Protein AF-S4P481-F1 (afdb_monomer)

Mean predicted aligned error: 4.73 Å

Solvent-accessible surface area (backbone atoms only — not comparable to full-atom values): 7439 Å² total; per-residue (Å²): 110,60,44,61,50,50,57,51,47,52,62,52,34,76,79,40,74,89,62,88,75,70,30,73,61,68,94,56,98,41,75,68,43,50,52,52,13,70,78,55,61,38,71,72,61,61,69,63,21,51,54,50,54,52,48,53,51,51,53,50,54,54,19,51,52,48,18,53,54,49,21,62,50,46,24,70,75,38,45,95,83,27,66,89,53,82,48,80,45,38,90,65,58,51,58,56,51,43,56,55,53,50,51,52,50,54,59,76,68,56,80,88,75,91,82,87,81,92,83,88,86,85,135

Radius of gyration: 26.7 Å; Cα contacts (8 Å, |Δi|>4): 77; chains: 1; bounding box: 61×28×80 Å

Foldseek 3Di:
DLLVVVVVVVVVCVVPVPDDDWDFDFDDDDPVRNVVSVVVIHHRDVVVNVVVVVVVVVFCVVFVVVQVVCLVVVCVVCVVPRVPPRDTDGPVVVVVVVVVVVVVVCVVPDDDDDDDDDDDDDD

Nearest PDB structures (foldseek):
  4cgy-assembly1_A  TM=9.938E-01  e=4.996E-10  Homo sapiens
  9ca0-assembly1_A  TM=8.814E-01  e=1.197E-06  Homo sapiens
  1gl9-assembly2_C  TM=8.415E-01  e=1.555E-02  Archaeoglobus fulgidus DSM 4304
  6k8o-assembly1_A  TM=8.146E-01  e=7.890E-02  Saccharolobus solfataricus

InterPro domains:
  IPR000380 DNA topoisomerase, type IA [PTHR11390] (1-120)
  IPR003601 DNA topoisomerase, type IA, domain 2 [SM00436] (20-117)
  IPR013497 DNA topoisomerase, type IA, central [PF01131] (44-121)
  IPR013497 DNA topoisomerase, type IA, central [PS52039] (45-123)
  IPR013824 DNA topoisomerase, type IA, central region, subdomain 1 [G3DSA:1.10.460.10] (45-122)
  IPR023405 DNA topoisomerase, type IA, core domain [SSF56712] (1-122)

pLDDT: mean 97.17, std 3.18, range [70.12, 98.62]

Organism: NCBI:txid116150

Structure (mmCIF, N/CA/C/O backbone):
data_AF-S4P481-F1
#
_entry.id   AF-S4P481-F1
#
loop_
_atom_site.group_PDB
_atom_site.id
_atom_site.type_symbol
_atom_site.label_atom_id
_atom_site.label_alt_id
_atom_site.label_comp_id
_atom_site.label_asym_id
_atom_site.label_entity_id
_atom_site.label_seq_id
_atom_site.pdbx_PDB_ins_code
_atom_site.Cartn_x
_atom_site.Cartn_y
_atom_site.Cartn_z
_atom_site.occupancy
_atom_site.B_iso_or_equiv
_atom_site.auth_seq_id
_atom_site.auth_comp_id
_atom_site.auth_asym_id
_atom_site.auth_atom_id
_atom_site.pdbx_PDB_model_num
ATOM 1 N N . GLY A 1 1 ? -8.843 3.659 8.549 1.00 94.44 1 GLY A N 1
ATOM 2 C CA . GLY A 1 1 ? -9.989 4.070 9.379 1.00 94.44 1 GLY A CA 1
ATOM 3 C C . GLY A 1 1 ? -10.200 3.092 10.507 1.00 94.44 1 GLY A C 1
ATOM 4 O O . GLY A 1 1 ? -10.001 3.464 11.650 1.00 94.44 1 GLY A O 1
ATOM 5 N N . GLU A 1 2 ? -10.551 1.847 10.181 1.00 97.88 2 GLU A N 1
ATOM 6 C CA . GLU A 1 2 ? -10.820 0.821 11.197 1.00 97.88 2 GLU A CA 1
ATOM 7 C C . GLU A 1 2 ? -9.615 0.543 12.110 1.00 97.88 2 GLU A C 1
ATOM 9 O O . GLU A 1 2 ? -9.803 0.514 13.318 1.00 97.88 2 GLU A O 1
ATOM 14 N N . ASN A 1 3 ? -8.387 0.456 11.568 1.00 98.38 3 ASN A N 1
ATOM 15 C CA . ASN A 1 3 ? -7.182 0.212 12.384 1.00 98.38 3 ASN A CA 1
ATOM 16 C C . ASN A 1 3 ? -6.957 1.275 13.463 1.00 98.38 3 ASN A C 1
ATOM 18 O O . ASN A 1 3 ? -6.838 0.949 14.633 1.00 98.38 3 ASN A O 1
ATOM 22 N N . ILE A 1 4 ? -7.027 2.551 13.073 1.00 98.50 4 ILE A N 1
ATOM 23 C CA . ILE A 1 4 ? -6.942 3.688 14.003 1.00 98.50 4 ILE A CA 1
ATOM 24 C C . ILE A 1 4 ? -8.043 3.589 15.070 1.00 98.50 4 ILE A C 1
ATOM 26 O O . ILE A 1 4 ? -7.827 3.900 16.234 1.00 98.50 4 ILE A O 1
ATOM 30 N N . GLY A 1 5 ? -9.238 3.125 14.690 1.00 98.31 5 GLY A N 1
ATOM 31 C CA . GLY A 1 5 ? -10.308 2.849 15.646 1.00 98.31 5 GLY A CA 1
ATOM 32 C C . GLY A 1 5 ? -9.904 1.820 16.706 1.00 98.31 5 GLY A C 1
ATOM 33 O O . GLY A 1 5 ? -10.202 2.027 17.878 1.00 98.31 5 GLY A O 1
ATOM 34 N N . PHE A 1 6 ? -9.201 0.753 16.319 1.00 98.50 6 PHE A N 1
ATOM 35 C CA . PHE A 1 6 ? -8.688 -0.254 17.250 1.00 98.50 6 PHE A CA 1
ATOM 36 C C . PHE A 1 6 ? -7.527 0.249 18.114 1.00 98.50 6 PHE A C 1
ATOM 38 O O . PHE A 1 6 ? -7.510 -0.068 19.299 1.00 98.50 6 PHE A O 1
ATOM 45 N N . GLU A 1 7 ? -6.649 1.106 17.589 1.00 98.56 7 GLU A N 1
ATOM 46 C CA . GLU A 1 7 ? -5.624 1.802 18.389 1.00 98.56 7 GLU A CA 1
ATOM 47 C C . GLU A 1 7 ? -6.274 2.664 19.495 1.00 98.56 7 GLU A C 1
ATOM 49 O O . GLU A 1 7 ? -5.865 2.630 20.654 1.00 98.56 7 GLU A O 1
ATOM 54 N N . ILE A 1 8 ? -7.358 3.387 19.177 1.00 98.44 8 ILE A N 1
ATOM 55 C CA . ILE A 1 8 ? -8.129 4.162 20.169 1.00 98.44 8 ILE A CA 1
ATOM 56 C C . ILE A 1 8 ? -8.789 3.235 21.200 1.00 98.44 8 ILE A C 1
ATOM 58 O O . ILE A 1 8 ? -8.762 3.515 22.399 1.00 98.44 8 ILE A O 1
ATOM 62 N N . ILE A 1 9 ? -9.392 2.134 20.742 1.00 98.19 9 ILE A N 1
ATOM 63 C CA . ILE A 1 9 ? -10.030 1.139 21.612 1.00 98.19 9 ILE A CA 1
ATOM 64 C C . ILE A 1 9 ? -9.025 0.568 22.613 1.00 98.19 9 ILE A C 1
ATOM 66 O O . ILE A 1 9 ? -9.353 0.480 23.795 1.00 98.19 9 ILE A O 1
ATOM 70 N N . GLU A 1 10 ? -7.822 0.208 22.171 1.00 97.81 10 GLU A N 1
ATOM 71 C CA . GLU A 1 10 ? -6.761 -0.323 23.031 1.00 97.81 10 GLU A CA 1
ATOM 72 C C . GLU A 1 10 ? -6.424 0.660 24.160 1.00 97.81 10 GLU A C 1
ATOM 74 O O . GLU A 1 10 ? -6.493 0.307 25.339 1.00 97.81 10 GLU A O 1
ATOM 79 N N . VAL A 1 11 ? -6.190 1.931 23.818 1.00 98.31 11 VAL A N 1
ATOM 80 C C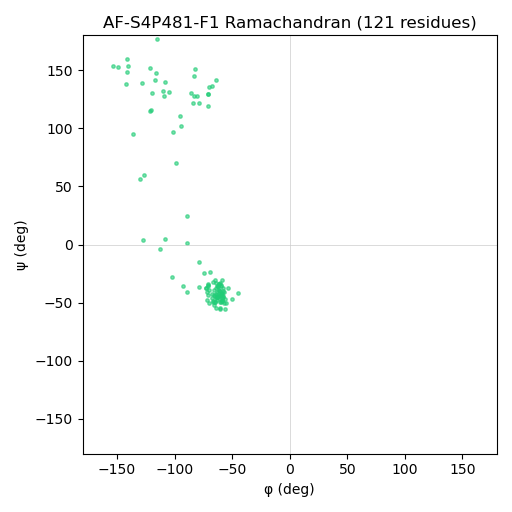A . VAL A 1 11 ? -5.888 2.981 24.803 1.00 98.31 11 VAL A CA 1
ATOM 81 C C . VAL A 1 11 ? -7.044 3.185 25.790 1.00 98.31 11 VAL A C 1
ATOM 83 O O . VAL A 1 11 ? -6.828 3.284 26.998 1.00 98.31 11 VAL A O 1
ATOM 86 N N . CYS A 1 12 ? -8.291 3.228 25.314 1.00 98.19 12 CYS A N 1
ATOM 87 C CA . CYS A 1 12 ? -9.451 3.428 26.185 1.00 98.19 12 CYS A CA 1
ATOM 88 C C . CYS A 1 12 ? -9.735 2.217 27.090 1.00 98.19 12 CYS A C 1
ATOM 90 O O . CYS A 1 12 ? -10.098 2.385 28.260 1.00 98.19 12 CYS A O 1
ATOM 92 N N . THR A 1 13 ? -9.583 0.999 26.569 1.00 97.56 13 THR A N 1
ATOM 93 C CA . THR A 1 13 ? -9.855 -0.239 27.317 1.00 97.56 13 THR A CA 1
ATOM 94 C C . THR A 1 13 ? -8.772 -0.559 28.340 1.00 97.56 13 THR A C 1
ATOM 96 O O . THR A 1 13 ? -9.094 -1.152 29.369 1.00 97.56 13 THR A O 1
ATOM 99 N N . ALA A 1 14 ? -7.542 -0.070 28.143 1.00 97.62 14 ALA A N 1
ATOM 100 C CA . ALA A 1 14 ? -6.489 -0.106 29.158 1.00 97.62 14 ALA A CA 1
ATOM 101 C C . ALA A 1 14 ? -6.885 0.635 30.452 1.00 97.62 14 ALA A C 1
ATOM 103 O O . ALA A 1 14 ? -6.470 0.243 31.540 1.00 97.62 14 ALA A O 1
ATOM 104 N N . VAL A 1 15 ? -7.723 1.676 30.352 1.00 97.88 15 VAL A N 1
ATOM 105 C CA . VAL A 1 15 ? -8.264 2.406 31.514 1.00 97.88 15 VAL A CA 1
ATOM 106 C C . VAL A 1 15 ? -9.574 1.787 32.007 1.00 97.88 15 VAL A C 1
ATOM 108 O O . VAL A 1 15 ? -9.802 1.680 33.212 1.00 97.88 15 VAL A O 1
ATOM 111 N N . LYS A 1 16 ? -10.461 1.381 31.088 1.00 96.94 16 LYS A N 1
ATOM 112 C CA . LYS A 1 16 ? -11.760 0.777 31.416 1.00 96.94 16 LYS A CA 1
ATOM 113 C C . LYS A 1 16 ? -12.049 -0.431 30.529 1.00 96.94 16 LYS A C 1
ATOM 115 O O . LYS A 1 16 ? -12.639 -0.300 29.459 1.00 96.94 16 LYS A O 1
ATOM 120 N N . SER A 1 17 ? -11.727 -1.619 31.032 1.00 95.81 17 SER A N 1
ATOM 121 C CA . SER A 1 17 ? -11.873 -2.887 30.302 1.00 95.81 17 SER A CA 1
ATOM 122 C C . SER A 1 17 ? -13.316 -3.216 29.901 1.00 95.81 17 SER A C 1
ATOM 124 O O . SER A 1 17 ? -13.554 -3.746 28.824 1.00 95.81 17 SER A O 1
ATOM 126 N N . ASN A 1 18 ? -14.299 -2.839 30.725 1.00 96.00 18 ASN A N 1
ATOM 127 C CA . ASN A 1 18 ? -15.724 -3.106 30.481 1.00 96.00 18 ASN A CA 1
ATOM 128 C C . ASN A 1 18 ? -16.423 -1.999 29.660 1.00 96.00 18 ASN A C 1
ATOM 130 O O . ASN A 1 18 ? -17.628 -1.767 29.811 1.00 96.00 18 ASN A O 1
ATOM 134 N N . LEU A 1 19 ? -15.676 -1.238 28.854 1.00 96.62 19 LEU A N 1
ATOM 135 C CA . LEU A 1 19 ? -16.241 -0.180 28.019 1.00 96.62 19 LEU A CA 1
ATOM 136 C C . LEU A 1 19 ? -17.053 -0.786 26.865 1.00 96.62 19 LEU A C 1
ATOM 138 O O . LEU A 1 19 ? -16.571 -1.641 26.129 1.00 96.62 19 LEU A O 1
ATOM 142 N N . ARG A 1 20 ? -18.293 -0.317 26.679 1.00 96.81 20 ARG A N 1
ATOM 143 C CA . ARG A 1 20 ? -19.095 -0.686 25.505 1.00 96.81 20 ARG A CA 1
ATOM 144 C C . ARG A 1 20 ? -18.627 0.136 24.315 1.00 96.81 20 ARG A C 1
ATOM 146 O O . ARG A 1 20 ? -18.680 1.363 24.364 1.00 96.81 20 ARG A O 1
ATOM 153 N N . ILE A 1 21 ? -18.198 -0.546 23.266 1.00 98.00 21 ILE A N 1
ATOM 154 C CA . ILE A 1 21 ? -17.630 0.070 22.072 1.00 98.00 21 ILE A CA 1
ATOM 155 C C . ILE A 1 21 ? -18.626 -0.062 20.923 1.00 98.00 21 ILE A C 1
ATOM 157 O O . ILE A 1 21 ? -19.284 -1.090 20.771 1.00 98.00 21 ILE A O 1
ATOM 161 N N . TYR A 1 22 ? -18.729 1.000 20.128 1.00 98.25 22 TYR A N 1
ATOM 162 C CA . TYR A 1 22 ? -19.571 1.066 18.942 1.00 98.25 22 TYR A CA 1
ATOM 163 C C . TYR A 1 22 ? -18.852 1.823 17.824 1.00 98.25 22 TYR A C 1
ATOM 165 O O . TYR A 1 22 ? -18.018 2.695 18.071 1.00 98.25 22 TYR A O 1
ATOM 173 N N . ARG A 1 23 ? -19.215 1.511 16.583 1.00 98.38 23 ARG A N 1
ATOM 174 C CA . ARG A 1 23 ? -18.672 2.070 15.351 1.00 98.38 23 ARG A CA 1
ATOM 175 C C . ARG A 1 23 ? -19.797 2.717 14.552 1.00 98.38 23 ARG A C 1
ATOM 177 O O . ARG A 1 23 ? -20.691 2.038 14.057 1.00 98.38 23 ARG A O 1
ATOM 184 N N . ALA A 1 24 ? -19.730 4.035 14.392 1.00 98.38 24 ALA A N 1
ATOM 185 C CA . ALA A 1 24 ? -20.580 4.752 13.448 1.00 98.38 24 ALA A CA 1
ATOM 186 C C . ALA A 1 24 ? -19.997 4.629 12.031 1.00 98.38 24 ALA A C 1
ATOM 188 O O . ALA A 1 24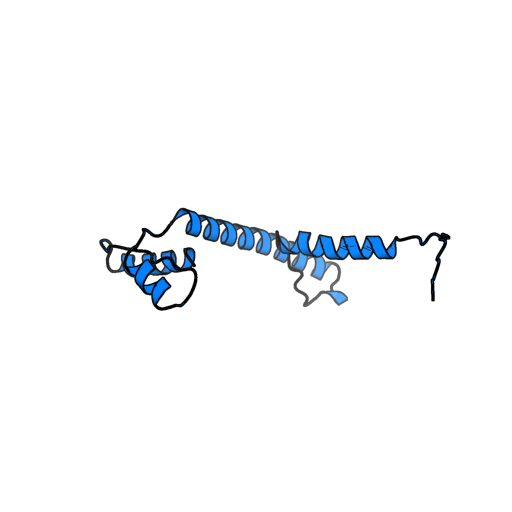 ? -18.823 4.945 11.817 1.00 98.38 24 ALA A O 1
ATOM 189 N N . LYS A 1 25 ? -20.811 4.196 11.061 1.00 97.88 25 LYS A N 1
ATOM 190 C CA . LYS A 1 25 ? -20.425 4.108 9.645 1.00 97.88 25 LYS A CA 1
ATOM 191 C C . LYS A 1 25 ? -21.142 5.161 8.811 1.00 97.88 25 LYS A C 1
ATOM 193 O O . LYS A 1 25 ? -22.364 5.259 8.825 1.00 97.88 25 LYS A O 1
ATOM 198 N N . PHE A 1 26 ? -20.368 5.924 8.052 1.00 97.69 26 PHE A N 1
ATOM 199 C CA . PHE A 1 26 ? -20.858 6.932 7.121 1.00 97.69 26 PHE A CA 1
ATOM 200 C C . PHE A 1 26 ? -19.889 7.059 5.941 1.00 97.69 26 PHE A C 1
ATOM 202 O O . PHE A 1 26 ? -18.697 6.788 6.082 1.00 97.69 26 PHE A O 1
ATOM 209 N N . SER A 1 27 ? -20.403 7.470 4.782 1.00 97.12 27 SER A N 1
ATOM 210 C CA . SER A 1 27 ? -19.623 7.631 3.538 1.00 97.12 27 SER A CA 1
ATOM 211 C C . SER A 1 27 ? -19.497 9.091 3.098 1.00 97.12 27 SER A C 1
ATOM 213 O O . SER A 1 27 ? -18.818 9.393 2.126 1.00 97.12 27 SER A O 1
ATOM 215 N N . GLU A 1 28 ? -20.157 9.993 3.820 1.00 97.31 28 GLU A N 1
ATOM 216 C CA . GLU A 1 28 ? -20.203 11.424 3.548 1.00 97.31 28 GLU A CA 1
ATOM 217 C C . GLU A 1 28 ? -20.446 12.190 4.852 1.00 97.31 28 GLU A C 1
ATOM 219 O O . GLU A 1 28 ? -21.059 11.664 5.791 1.00 97.31 28 GLU A O 1
ATOM 224 N N . ILE A 1 29 ? -19.994 13.442 4.893 1.00 97.94 29 ILE A N 1
ATOM 225 C CA . ILE A 1 29 ? -20.121 14.331 6.051 1.00 97.94 29 ILE A CA 1
ATOM 226 C C . ILE A 1 29 ? -21.324 15.254 5.824 1.00 97.94 29 ILE A C 1
ATOM 228 O O . ILE A 1 29 ? -21.193 16.444 5.559 1.00 97.94 29 ILE A O 1
ATOM 232 N N . THR A 1 30 ? -22.522 14.672 5.887 1.00 98.38 30 THR A N 1
ATOM 233 C CA . THR A 1 30 ? -23.801 15.388 5.779 1.00 98.38 30 THR A CA 1
ATOM 234 C C . THR A 1 30 ? -24.634 15.146 7.031 1.00 98.38 30 THR A C 1
ATOM 236 O O . THR A 1 30 ? -24.534 14.097 7.674 1.00 98.38 30 THR A O 1
ATOM 239 N N . ALA A 1 31 ? -25.503 16.096 7.383 1.00 98.31 31 ALA A N 1
ATOM 240 C CA . ALA A 1 31 ? -26.346 15.960 8.570 1.00 98.31 31 ALA A CA 1
ATOM 241 C C . ALA A 1 31 ? -27.253 14.715 8.507 1.00 98.31 31 ALA A C 1
ATOM 243 O O . ALA A 1 31 ? -27.497 14.075 9.527 1.00 98.31 31 ALA A O 1
ATOM 244 N N . VAL A 1 32 ? -27.726 14.351 7.310 1.00 98.06 32 VAL A N 1
ATOM 245 C CA . VAL A 1 32 ? -28.544 13.149 7.085 1.00 98.06 32 VAL A CA 1
ATOM 246 C C . VAL A 1 32 ? -27.723 11.879 7.329 1.00 98.06 32 VAL A C 1
ATOM 248 O O . VAL A 1 32 ? -28.156 11.008 8.083 1.00 98.06 32 VAL A O 1
ATOM 251 N N . SER A 1 33 ? -26.524 11.792 6.745 1.00 98.06 33 SER A N 1
ATOM 252 C CA . SER A 1 33 ? -25.635 10.632 6.875 1.00 98.06 33 SER A CA 1
ATOM 253 C C . SER A 1 33 ? -25.180 10.404 8.319 1.00 98.06 33 SER A C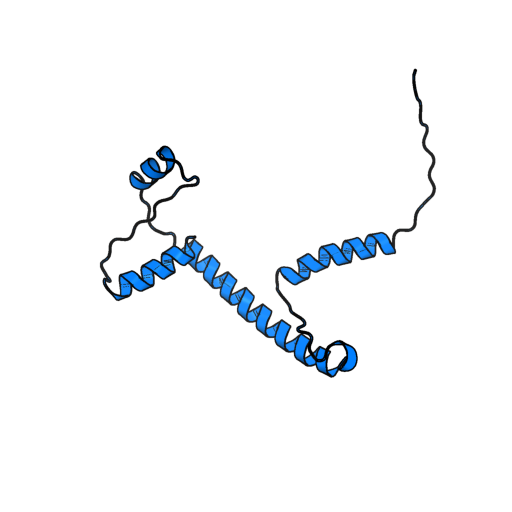 1
ATOM 255 O O . SER A 1 33 ? -25.278 9.285 8.823 1.00 98.06 33 SER A O 1
ATOM 257 N N . VAL A 1 34 ? -24.777 11.469 9.021 1.00 98.25 34 VAL A N 1
ATOM 258 C CA . VAL A 1 34 ? -24.348 11.391 10.427 1.00 98.25 34 VAL A CA 1
ATOM 259 C C . VAL A 1 34 ? -25.498 10.954 11.333 1.00 98.25 34 VAL A C 1
ATOM 261 O O . VAL A 1 34 ? -25.319 10.045 12.143 1.00 98.25 34 VAL A O 1
ATOM 264 N N . ARG A 1 35 ? -26.698 11.535 11.175 1.00 98.25 35 ARG A N 1
ATOM 265 C CA . ARG A 1 35 ? -27.877 11.115 11.953 1.00 98.25 35 ARG A CA 1
ATOM 266 C C . ARG A 1 35 ? -28.193 9.639 11.728 1.00 98.25 35 ARG A C 1
ATOM 268 O O . ARG A 1 35 ? -28.371 8.902 12.693 1.00 98.25 35 ARG A O 1
ATOM 275 N N . ARG A 1 36 ? -28.197 9.180 10.472 1.00 98.31 36 ARG A N 1
ATOM 276 C CA . ARG A 1 36 ? -28.407 7.762 10.146 1.00 98.31 36 ARG A CA 1
ATOM 277 C C . ARG A 1 36 ? -27.360 6.864 10.809 1.00 98.31 36 ARG A C 1
ATOM 279 O O . ARG A 1 36 ? -27.738 5.836 11.359 1.00 98.31 36 ARG A O 1
ATOM 286 N N . ALA A 1 37 ? -26.083 7.244 10.793 1.00 98.38 37 ALA A N 1
ATOM 287 C CA . ALA A 1 37 ? -25.011 6.470 11.419 1.00 98.38 37 ALA A CA 1
ATOM 288 C C . ALA A 1 37 ? -25.187 6.347 12.943 1.00 98.38 37 ALA A C 1
ATOM 290 O O . ALA A 1 37 ? -24.990 5.271 13.497 1.00 98.38 37 ALA A O 1
ATOM 291 N N . LEU A 1 38 ? -25.608 7.424 13.616 1.00 97.94 38 LEU A N 1
ATOM 292 C CA . LEU A 1 38 ? -25.878 7.419 15.061 1.00 97.94 38 LEU A CA 1
ATOM 293 C C . LEU A 1 38 ? -27.075 6.537 15.441 1.00 97.94 38 LEU A C 1
ATOM 295 O O . LEU A 1 38 ? -27.072 5.936 16.511 1.00 97.94 38 LEU A O 1
ATOM 299 N N . HIS A 1 39 ? -28.082 6.435 14.571 1.00 98.06 39 HIS A N 1
ATOM 300 C CA . HIS A 1 39 ? -29.220 5.533 14.777 1.00 98.06 39 HIS A CA 1
ATOM 301 C C . HIS A 1 39 ? -28.914 4.065 14.439 1.00 98.06 39 HIS A C 1
ATOM 303 O O . HIS A 1 39 ? -29.677 3.191 14.836 1.00 98.06 39 HIS A O 1
ATOM 309 N N . ASN A 1 40 ? -27.818 3.784 13.728 1.00 98.00 40 ASN A N 1
ATOM 310 C CA . ASN A 1 40 ? -27.443 2.447 13.258 1.00 98.00 40 ASN A CA 1
ATOM 311 C C . ASN A 1 40 ? -25.985 2.136 13.632 1.00 98.00 40 ASN A C 1
ATOM 313 O O . ASN A 1 40 ? -25.146 1.881 12.770 1.00 98.00 40 ASN A O 1
ATOM 317 N N . LEU A 1 41 ? -25.665 2.225 14.925 1.00 98.19 41 LEU A N 1
ATOM 318 C CA . LEU A 1 41 ? -24.332 1.899 15.427 1.00 98.19 41 LEU A CA 1
ATOM 319 C C . LEU A 1 41 ? -24.043 0.400 15.293 1.00 98.19 41 LEU A C 1
ATOM 321 O O . LEU A 1 41 ? -24.869 -0.437 15.653 1.00 98.19 41 LEU A O 1
ATOM 325 N N . GLU A 1 42 ? -22.837 0.069 14.844 1.00 97.81 42 GLU A N 1
ATOM 326 C CA . GLU A 1 42 ? -22.371 -1.310 14.675 1.00 97.81 42 GLU A CA 1
ATOM 327 C C . GLU A 1 42 ? -21.202 -1.620 15.620 1.00 97.81 42 GLU A C 1
ATOM 329 O O . GLU A 1 42 ? -20.718 -0.750 16.342 1.00 97.81 42 GLU A O 1
ATOM 334 N N . GLN A 1 43 ? -20.721 -2.863 15.620 1.00 98.06 43 GLN A N 1
ATOM 335 C CA . GLN A 1 43 ? -19.447 -3.210 16.256 1.00 98.06 43 GLN A CA 1
ATOM 336 C C . GLN A 1 43 ? -18.274 -2.915 15.304 1.00 98.06 43 GLN A C 1
ATOM 338 O O . GLN A 1 43 ? -18.423 -3.073 14.087 1.00 98.06 43 GLN A O 1
ATOM 343 N N . PRO A 1 44 ? -17.108 -2.485 15.819 1.00 98.06 44 PRO A N 1
ATOM 344 C CA . PRO A 1 44 ? -15.913 -2.332 14.999 1.00 98.06 44 PRO A CA 1
ATOM 345 C C . PRO A 1 44 ? -15.458 -3.697 14.464 1.00 98.06 44 PRO A C 1
ATOM 347 O O . PRO A 1 44 ? -15.528 -4.714 15.155 1.00 98.06 44 PRO A O 1
ATOM 350 N N . ASN A 1 45 ? -14.987 -3.733 13.220 1.00 98.38 45 ASN A N 1
ATOM 351 C CA . ASN A 1 45 ? -14.620 -4.980 12.552 1.00 98.38 45 ASN A CA 1
ATOM 352 C C . ASN A 1 45 ? -13.120 -5.275 12.709 1.00 98.38 45 ASN A C 1
ATOM 354 O O . ASN A 1 45 ? -12.293 -4.713 11.986 1.00 98.38 45 ASN A O 1
ATOM 358 N N . LYS A 1 46 ? -12.777 -6.190 13.626 1.00 98.00 46 LYS A N 1
ATOM 359 C CA . LYS A 1 46 ? -11.378 -6.539 13.929 1.00 98.00 46 LYS A CA 1
ATOM 360 C C . LYS A 1 46 ? -10.639 -7.137 12.731 1.00 98.00 46 LYS A C 1
ATOM 362 O O . LYS A 1 46 ? -9.504 -6.751 12.494 1.00 98.00 46 LYS A O 1
ATOM 367 N N . ASN A 1 47 ? -11.304 -7.923 11.884 1.00 98.56 47 ASN A N 1
ATOM 368 C CA . ASN A 1 47 ? -10.668 -8.531 10.708 1.00 98.56 47 ASN A CA 1
ATOM 369 C C . ASN A 1 47 ? -10.104 -7.484 9.728 1.00 98.56 47 ASN A C 1
ATOM 371 O O . ASN A 1 47 ? -9.083 -7.716 9.086 1.00 98.56 47 ASN A O 1
ATOM 375 N N . ILE A 1 48 ? -10.753 -6.319 9.605 1.00 98.25 48 ILE A N 1
ATOM 376 C CA . ILE A 1 48 ? -10.266 -5.227 8.744 1.00 98.25 48 ILE A CA 1
ATOM 377 C C . ILE A 1 48 ? -9.041 -4.548 9.366 1.00 98.25 48 ILE A C 1
ATOM 379 O O . ILE A 1 48 ? -8.130 -4.157 8.638 1.00 98.25 48 ILE A O 1
ATOM 383 N N . SER A 1 49 ? -9.018 -4.396 10.692 1.00 98.50 49 SER A N 1
ATOM 384 C CA . SER A 1 49 ? -7.838 -3.905 11.412 1.00 98.50 49 SER A CA 1
ATOM 385 C C . SER A 1 49 ? -6.679 -4.893 11.288 1.00 98.50 49 SER A C 1
ATOM 387 O O . SER A 1 49 ? -5.620 -4.510 10.807 1.00 98.50 49 SER A O 1
ATOM 389 N N . ASP A 1 50 ? -6.910 -6.178 11.559 1.00 98.62 50 ASP A N 1
ATOM 390 C CA . ASP A 1 50 ? -5.885 -7.221 11.443 1.00 98.62 50 ASP A CA 1
ATOM 391 C C . ASP A 1 50 ? -5.282 -7.283 10.038 1.00 98.62 50 ASP A C 1
ATOM 393 O O . ASP A 1 50 ? -4.070 -7.394 9.881 1.00 98.62 50 ASP A O 1
ATOM 397 N N . ALA A 1 51 ? -6.101 -7.145 8.991 1.00 98.62 51 ALA A N 1
ATOM 398 C CA . ALA A 1 51 ? -5.599 -7.092 7.619 1.00 98.62 51 ALA A CA 1
ATOM 399 C C . ALA A 1 51 ? -4.662 -5.892 7.376 1.00 98.62 51 ALA A C 1
ATOM 401 O O . ALA A 1 51 ? -3.709 -5.988 6.597 1.00 98.62 51 ALA A O 1
ATOM 402 N N . VAL A 1 52 ? -4.917 -4.755 8.031 1.00 98.56 52 VAL A N 1
ATOM 403 C CA . VAL A 1 52 ? -4.040 -3.581 7.973 1.00 98.56 52 VAL A CA 1
ATOM 404 C C . VAL A 1 52 ? -2.744 -3.833 8.742 1.00 98.56 52 VAL A C 1
ATOM 406 O O . VAL A 1 52 ? -1.687 -3.513 8.202 1.00 98.56 52 VAL A O 1
ATOM 409 N N . ASP A 1 53 ? -2.801 -4.436 9.927 1.00 98.50 53 ASP A N 1
ATOM 410 C CA . ASP A 1 53 ? -1.616 -4.781 10.726 1.00 98.50 53 ASP A CA 1
ATOM 411 C C . ASP A 1 53 ? -0.718 -5.799 10.006 1.00 98.50 53 ASP A C 1
ATOM 413 O O . ASP A 1 53 ? 0.485 -5.574 9.862 1.00 98.50 53 ASP A O 1
ATOM 417 N N . VAL A 1 54 ? -1.306 -6.854 9.429 1.00 98.62 54 VAL A N 1
ATOM 418 C CA . VAL A 1 54 ? -0.588 -7.839 8.601 1.00 98.62 54 VAL A CA 1
ATOM 419 C C . VAL A 1 54 ? 0.132 -7.153 7.445 1.00 98.62 54 VAL A C 1
ATOM 421 O O . VAL A 1 54 ? 1.310 -7.410 7.197 1.00 98.62 54 VAL A O 1
ATOM 424 N N . ARG A 1 55 ? -0.549 -6.250 6.730 1.00 98.56 55 ARG A N 1
ATOM 425 C CA . ARG A 1 55 ? 0.070 -5.525 5.617 1.00 98.56 55 ARG A CA 1
ATOM 426 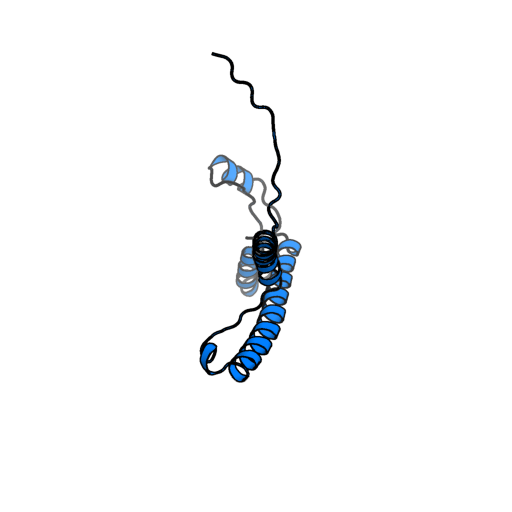C C . ARG A 1 55 ? 1.209 -4.620 6.092 1.00 98.56 55 ARG A C 1
ATOM 428 O O . ARG A 1 55 ? 2.253 -4.607 5.450 1.00 98.56 55 ARG A O 1
ATOM 435 N N . GLN A 1 56 ? 1.039 -3.897 7.201 1.00 98.31 56 GLN A N 1
ATOM 436 C CA . GLN A 1 56 ? 2.102 -3.062 7.774 1.00 98.31 56 GLN A CA 1
ATOM 437 C C . GLN A 1 56 ? 3.348 -3.888 8.106 1.00 98.31 56 GLN A C 1
ATOM 439 O O . GLN A 1 56 ? 4.466 -3.487 7.781 1.00 98.31 56 GLN A O 1
ATOM 444 N N . GLU A 1 57 ? 3.158 -5.059 8.711 1.00 98.56 57 GLU A N 1
ATOM 445 C CA . GLU A 1 57 ? 4.253 -5.948 9.067 1.00 98.56 57 GLU A CA 1
ATOM 446 C C . GLU A 1 57 ? 4.954 -6.536 7.835 1.00 98.56 57 GLU A C 1
ATOM 448 O O . GLU A 1 57 ? 6.187 -6.560 7.784 1.00 98.56 57 GLU A O 1
ATOM 453 N N . LEU A 1 58 ? 4.196 -6.960 6.819 1.00 98.44 58 LEU A N 1
ATOM 454 C CA . LEU A 1 58 ? 4.755 -7.427 5.548 1.00 98.44 58 LEU A CA 1
ATOM 455 C C . LEU A 1 58 ? 5.568 -6.328 4.855 1.00 98.44 58 LEU A C 1
ATOM 457 O O . LEU A 1 58 ? 6.719 -6.567 4.482 1.00 98.44 58 LEU A O 1
ATOM 461 N N . ASP A 1 59 ? 5.001 -5.126 4.727 1.00 98.50 59 ASP A N 1
ATOM 462 C CA . ASP A 1 59 ? 5.650 -3.983 4.081 1.00 98.50 59 ASP A CA 1
ATOM 463 C C . ASP A 1 59 ? 6.942 -3.596 4.821 1.00 98.50 59 ASP A C 1
ATOM 465 O O . ASP A 1 59 ? 7.985 -3.410 4.188 1.00 98.50 59 ASP A O 1
ATOM 469 N N . LEU A 1 60 ? 6.915 -3.554 6.160 1.00 98.56 60 LEU A N 1
ATOM 470 C CA . LEU A 1 60 ? 8.085 -3.237 6.979 1.00 98.56 60 LEU A CA 1
ATOM 471 C C . LEU A 1 60 ? 9.172 -4.306 6.858 1.00 98.56 60 LEU A C 1
ATOM 473 O O . LEU A 1 60 ? 10.329 -3.978 6.595 1.00 98.56 60 LEU A O 1
ATOM 477 N N . ARG A 1 61 ? 8.825 -5.583 7.062 1.00 98.62 61 ARG A N 1
ATOM 478 C CA . ARG A 1 61 ? 9.804 -6.679 7.079 1.00 98.62 61 ARG A CA 1
ATOM 479 C C . ARG A 1 61 ? 10.460 -6.851 5.712 1.00 98.62 61 ARG A C 1
ATOM 481 O O . ARG A 1 61 ? 11.688 -6.881 5.627 1.00 98.62 61 ARG A O 1
ATOM 488 N N . ILE A 1 62 ? 9.660 -6.925 4.647 1.00 98.50 62 ILE A N 1
ATOM 489 C CA . ILE A 1 62 ? 10.159 -7.091 3.277 1.00 98.50 62 ILE A CA 1
ATOM 490 C C . ILE A 1 62 ? 10.925 -5.834 2.854 1.00 98.50 62 ILE A C 1
ATOM 492 O O . ILE A 1 62 ? 12.069 -5.928 2.406 1.00 98.50 62 ILE A O 1
ATOM 496 N N . GLY A 1 63 ? 10.337 -4.650 3.048 1.00 98.44 63 GLY A N 1
ATOM 497 C CA . GLY A 1 63 ? 10.954 -3.385 2.662 1.00 98.44 63 GLY A CA 1
ATOM 498 C C . GLY A 1 63 ? 12.295 -3.162 3.352 1.00 98.44 63 GLY A C 1
ATOM 499 O O . GLY A 1 63 ? 13.289 -2.877 2.681 1.00 98.44 63 GLY A O 1
ATOM 500 N N . ALA A 1 64 ? 12.369 -3.361 4.671 1.00 98.50 64 ALA A N 1
ATOM 501 C CA . ALA A 1 64 ? 13.605 -3.180 5.425 1.00 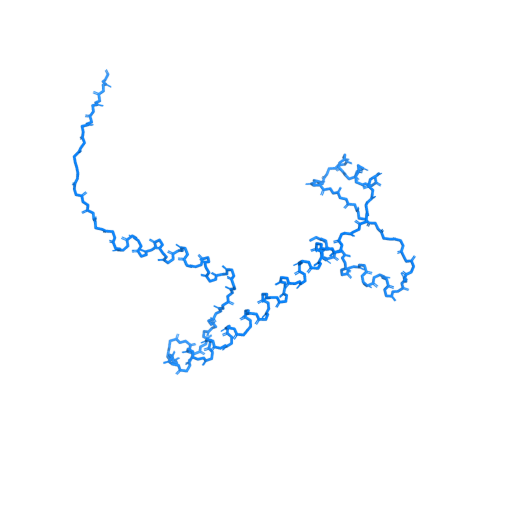98.50 64 ALA A CA 1
ATOM 502 C C . ALA A 1 64 ? 14.682 -4.200 5.034 1.00 98.50 64 ALA A C 1
ATOM 504 O O . ALA A 1 64 ? 15.840 -3.812 4.864 1.00 98.50 64 ALA A O 1
ATOM 505 N N . ALA A 1 65 ? 14.323 -5.480 4.872 1.00 98.62 65 ALA A N 1
ATOM 506 C CA . ALA A 1 65 ? 15.279 -6.527 4.517 1.00 98.62 65 ALA A CA 1
ATOM 507 C C . ALA A 1 65 ? 15.944 -6.250 3.159 1.00 98.62 65 ALA A C 1
ATOM 509 O O . ALA A 1 65 ? 17.173 -6.161 3.078 1.00 98.62 65 ALA A O 1
ATOM 510 N N . PHE A 1 66 ? 15.144 -6.044 2.110 1.00 98.56 66 PHE A N 1
ATOM 511 C CA . 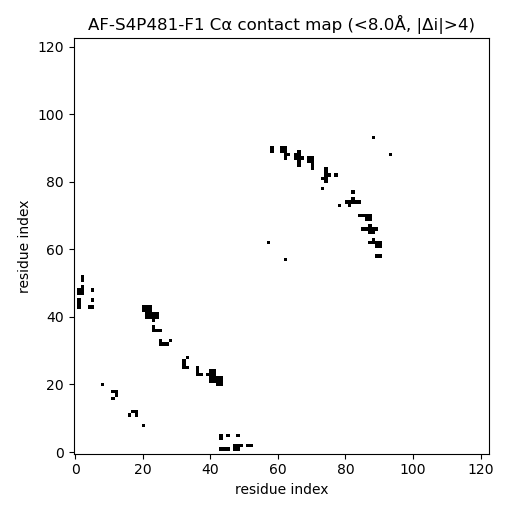PHE A 1 66 ? 15.664 -5.832 0.759 1.00 98.56 66 PHE A CA 1
ATOM 512 C C . PHE A 1 66 ? 16.332 -4.466 0.596 1.00 98.56 66 PHE A C 1
ATOM 514 O O . PHE A 1 66 ? 17.417 -4.401 0.021 1.00 98.56 66 PHE A O 1
ATOM 521 N N . THR A 1 67 ? 15.763 -3.397 1.169 1.00 98.56 67 THR A N 1
ATOM 522 C CA . THR A 1 67 ? 16.369 -2.053 1.126 1.00 98.56 67 THR A CA 1
ATOM 523 C C . THR A 1 67 ? 17.757 -2.055 1.756 1.00 98.56 67 THR A C 1
ATOM 525 O O . THR A 1 67 ? 18.708 -1.573 1.139 1.00 98.56 67 THR A O 1
ATOM 528 N N . ARG A 1 68 ? 17.911 -2.629 2.960 1.00 98.44 68 ARG A N 1
ATOM 529 C CA . ARG A 1 68 ? 19.216 -2.697 3.638 1.00 98.44 68 ARG A CA 1
ATOM 530 C C . ARG A 1 68 ? 20.209 -3.531 2.842 1.00 98.44 68 ARG A C 1
ATOM 532 O O . ARG A 1 68 ? 21.330 -3.079 2.620 1.00 98.44 68 ARG A O 1
ATOM 539 N N . PHE A 1 69 ? 19.794 -4.716 2.393 1.00 98.38 69 PHE A N 1
ATOM 540 C CA . PHE A 1 69 ? 20.648 -5.607 1.612 1.00 98.38 69 PHE A CA 1
ATOM 541 C C . PHE A 1 69 ? 21.186 -4.918 0.351 1.00 98.38 69 PHE A C 1
ATOM 543 O O . PHE A 1 69 ? 22.402 -4.834 0.164 1.00 98.38 69 PHE A O 1
ATOM 550 N N . GLN A 1 70 ? 20.298 -4.390 -0.495 1.00 97.62 70 GLN A N 1
ATOM 551 C CA . GLN A 1 70 ? 20.700 -3.832 -1.782 1.00 97.62 70 GLN A CA 1
ATOM 552 C C . GLN A 1 70 ? 21.438 -2.499 -1.626 1.00 97.62 70 GLN A C 1
ATOM 554 O O . GLN A 1 70 ? 22.427 -2.289 -2.321 1.00 97.62 70 GLN A O 1
ATOM 559 N N . THR A 1 71 ? 21.038 -1.640 -0.680 1.00 97.88 71 THR A N 1
ATOM 560 C CA . THR A 1 71 ? 21.725 -0.362 -0.425 1.00 97.88 71 THR A CA 1
ATOM 561 C C . THR A 1 71 ? 23.171 -0.609 -0.012 1.00 97.88 71 THR A C 1
ATOM 563 O O . THR A 1 71 ? 24.089 -0.152 -0.690 1.00 97.88 71 THR A O 1
ATOM 566 N N . LEU A 1 72 ? 23.393 -1.411 1.036 1.00 97.62 72 LEU A N 1
ATOM 567 C CA . LEU A 1 72 ? 24.740 -1.681 1.547 1.00 97.62 72 LEU A CA 1
ATOM 568 C C . LEU A 1 72 ? 25.609 -2.419 0.523 1.00 97.62 72 LEU A C 1
ATOM 570 O O . LEU A 1 72 ? 26.824 -2.220 0.476 1.00 97.62 72 LEU A O 1
ATOM 574 N N . ARG A 1 73 ? 25.009 -3.286 -0.302 1.00 97.44 73 ARG A N 1
ATOM 575 C CA . ARG A 1 73 ? 25.728 -3.974 -1.377 1.00 97.44 73 ARG A CA 1
ATOM 576 C C . ARG A 1 73 ? 26.110 -3.011 -2.500 1.00 97.44 73 ARG A C 1
ATOM 578 O O . ARG A 1 73 ? 27.271 -2.995 -2.895 1.00 97.44 73 ARG A O 1
ATOM 585 N N . LEU A 1 74 ? 25.167 -2.225 -3.014 1.00 97.44 74 LEU A N 1
ATOM 586 C CA . LEU A 1 74 ? 25.378 -1.351 -4.171 1.00 97.44 74 LEU A CA 1
ATOM 587 C C . LEU A 1 74 ? 26.269 -0.153 -3.846 1.00 97.44 74 LEU A C 1
ATOM 589 O O . LEU A 1 74 ? 27.085 0.215 -4.685 1.00 97.44 74 LEU A O 1
ATOM 593 N N . GLN A 1 75 ? 26.201 0.384 -2.627 1.00 97.19 75 GLN A N 1
ATOM 594 C CA . GLN A 1 75 ? 27.145 1.396 -2.141 1.00 97.19 75 GLN A CA 1
ATOM 595 C C . GLN A 1 75 ? 28.594 0.900 -2.190 1.00 97.19 75 GLN A C 1
ATOM 597 O O . GLN A 1 75 ? 29.486 1.635 -2.598 1.00 97.19 75 GLN A O 1
ATOM 602 N N . LYS A 1 76 ? 28.837 -0.369 -1.835 1.00 95.62 76 LYS A N 1
ATOM 603 C CA . LYS A 1 76 ? 30.177 -0.974 -1.913 1.00 95.62 76 LYS A CA 1
ATOM 604 C C . LYS A 1 76 ? 30.632 -1.225 -3.349 1.00 95.62 76 LYS A C 1
ATOM 606 O O . LYS A 1 76 ? 31.819 -1.121 -3.629 1.00 95.62 76 LYS A O 1
ATOM 611 N N . VAL A 1 77 ? 29.712 -1.592 -4.242 1.00 96.88 77 VAL A N 1
ATOM 612 C CA . VAL A 1 77 ? 30.032 -1.902 -5.647 1.00 96.88 77 VAL A CA 1
ATOM 613 C C . VAL A 1 77 ? 30.220 -0.627 -6.478 1.00 96.88 77 VAL A C 1
ATOM 615 O O . VAL A 1 77 ? 31.091 -0.586 -7.342 1.00 96.88 77 VAL A O 1
ATOM 618 N N . PHE A 1 78 ? 29.444 0.423 -6.205 1.00 96.50 78 PHE A N 1
ATOM 619 C CA 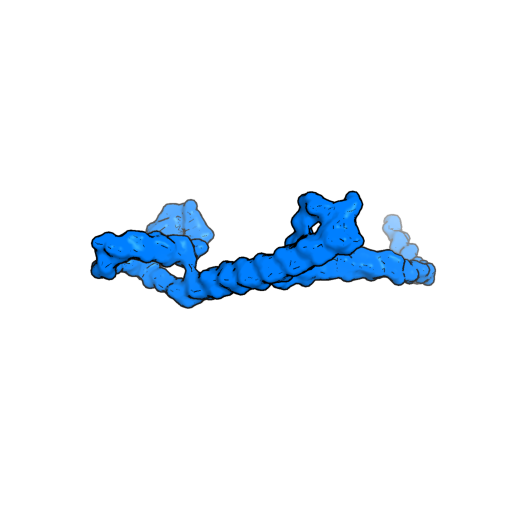. PHE A 1 78 ? 29.456 1.688 -6.945 1.00 96.50 78 PHE A CA 1
ATOM 620 C C . PHE A 1 78 ? 29.664 2.893 -6.011 1.00 96.50 78 PHE A C 1
ATOM 622 O O . PHE A 1 78 ? 28.816 3.790 -5.968 1.00 96.50 78 PHE A O 1
ATOM 629 N N . PRO A 1 79 ? 30.787 2.953 -5.272 1.00 92.56 79 PRO A N 1
ATOM 630 C CA . PRO A 1 79 ? 30.985 3.944 -4.216 1.00 92.56 79 PRO A CA 1
ATOM 631 C C . PRO A 1 79 ? 30.934 5.380 -4.742 1.00 92.56 79 PRO A C 1
ATOM 633 O O . PRO A 1 79 ? 30.294 6.231 -4.141 1.00 92.56 79 PRO A O 1
ATOM 636 N N . THR A 1 80 ? 31.506 5.656 -5.914 1.00 94.62 80 THR A N 1
ATOM 637 C CA . THR A 1 80 ? 31.518 7.011 -6.491 1.00 94.62 80 THR A CA 1
ATOM 638 C C . THR A 1 80 ? 30.147 7.506 -6.950 1.00 94.62 80 THR A C 1
ATOM 640 O O . THR A 1 80 ? 29.947 8.711 -7.052 1.00 94.62 80 THR A O 1
ATOM 643 N N . LYS A 1 81 ? 29.207 6.598 -7.248 1.00 92.62 81 LYS A N 1
ATOM 644 C CA . LYS A 1 81 ? 27.875 6.950 -7.766 1.00 92.62 81 LYS A CA 1
ATOM 645 C C . LYS A 1 81 ? 26.777 6.873 -6.713 1.00 92.62 81 LYS A C 1
ATOM 647 O O . LYS A 1 81 ? 25.771 7.552 -6.867 1.00 92.62 81 LYS A O 1
ATOM 652 N N . LEU A 1 82 ? 26.938 6.021 -5.698 1.00 94.56 82 LEU A N 1
ATOM 653 C CA . LEU A 1 82 ? 25.863 5.664 -4.771 1.00 94.56 82 LEU A CA 1
ATOM 654 C C . LEU A 1 82 ? 26.221 5.832 -3.289 1.00 94.56 82 LEU A C 1
ATOM 656 O O . LEU A 1 82 ? 25.382 5.474 -2.472 1.00 94.56 82 LEU A O 1
ATOM 660 N N . ALA A 1 83 ? 27.401 6.354 -2.919 1.00 87.31 83 ALA A N 1
ATOM 661 C CA . ALA A 1 83 ? 27.873 6.421 -1.522 1.00 87.31 83 ALA A CA 1
ATOM 662 C C . ALA A 1 83 ? 26.820 6.902 -0.507 1.00 87.31 83 ALA A C 1
ATOM 664 O O . ALA A 1 83 ? 26.697 6.312 0.562 1.00 87.31 83 ALA A O 1
ATOM 665 N N . GLU A 1 84 ? 26.036 7.923 -0.855 1.00 90.88 84 GLU A N 1
ATOM 666 C CA . GLU A 1 84 ? 25.013 8.512 0.024 1.00 90.88 84 GLU A CA 1
ATOM 667 C C . GLU A 1 84 ? 23.579 8.172 -0.413 1.00 90.88 84 GLU A C 1
ATOM 669 O O . GLU A 1 84 ? 22.602 8.657 0.153 1.00 90.88 84 GLU A O 1
ATOM 674 N N . SER A 1 85 ? 23.423 7.328 -1.435 1.00 93.38 85 SER A N 1
ATOM 675 C CA . SER A 1 85 ? 22.115 6.970 -1.976 1.00 93.38 85 SER A CA 1
ATOM 676 C C . SER A 1 85 ? 21.490 5.810 -1.211 1.00 93.38 85 SER A C 1
ATOM 678 O O . SER A 1 85 ? 22.100 4.751 -1.050 1.00 93.38 85 SER A O 1
ATOM 680 N N . LEU A 1 86 ? 20.232 5.988 -0.808 1.00 96.31 86 LEU A N 1
ATOM 681 C CA . LEU A 1 86 ? 19.364 4.902 -0.370 1.00 96.31 86 LEU A CA 1
ATOM 682 C C . LEU A 1 86 ? 18.722 4.253 -1.596 1.00 96.31 86 LEU A C 1
ATOM 684 O O . LEU A 1 86 ? 17.996 4.909 -2.342 1.00 96.31 86 LEU A O 1
ATOM 688 N N . VAL A 1 87 ? 18.936 2.953 -1.776 1.00 96.69 87 VAL A N 1
ATOM 689 C CA . VAL A 1 87 ? 18.262 2.186 -2.825 1.00 96.69 87 VAL A CA 1
ATOM 690 C C . VAL A 1 87 ? 17.129 1.418 -2.155 1.00 96.69 87 VAL A C 1
ATOM 692 O O . VAL A 1 87 ? 17.356 0.362 -1.562 1.00 96.69 87 VAL A O 1
ATOM 695 N N . SER A 1 88 ? 15.908 1.955 -2.205 1.00 97.88 88 SER A N 1
ATOM 696 C CA . SER A 1 88 ? 14.744 1.355 -1.543 1.00 97.88 88 SER A CA 1
ATOM 697 C C . SER A 1 88 ? 14.095 0.237 -2.359 1.00 97.88 88 SER A C 1
ATOM 699 O O . SER A 1 88 ? 14.154 0.204 -3.589 1.00 97.88 88 SER A O 1
ATOM 701 N N . TYR A 1 89 ? 13.487 -0.708 -1.649 1.00 98.56 89 TYR A N 1
ATOM 702 C CA . TYR A 1 89 ? 12.676 -1.782 -2.207 1.00 98.56 89 TYR A CA 1
ATOM 703 C C . TYR A 1 89 ? 11.325 -1.821 -1.497 1.00 98.56 89 TYR A C 1
ATOM 705 O O . TYR A 1 89 ? 11.262 -1.727 -0.271 1.00 98.56 89 TYR A O 1
ATOM 713 N N . GLY A 1 90 ? 10.258 -2.032 -2.264 1.00 97.81 90 GLY A N 1
ATOM 714 C CA . GLY A 1 90 ? 8.920 -2.293 -1.745 1.00 97.81 90 GLY A CA 1
ATOM 715 C C . GLY A 1 90 ? 8.211 -3.327 -2.611 1.00 97.81 90 GLY A C 1
ATOM 716 O O . GLY A 1 90 ? 8.290 -3.258 -3.838 1.00 97.81 90 GLY A O 1
ATOM 717 N N . SER A 1 91 ? 7.501 -4.259 -1.976 1.00 96.69 91 SER A N 1
ATOM 718 C CA . SER A 1 91 ? 6.767 -5.358 -2.628 1.00 96.69 91 SER A CA 1
ATOM 719 C C . SER A 1 91 ? 5.802 -4.868 -3.716 1.00 96.69 91 SER A C 1
ATOM 721 O O . SER A 1 91 ? 5.698 -5.489 -4.768 1.00 96.69 91 SER A O 1
ATOM 723 N N . CYS A 1 92 ? 5.146 -3.724 -3.495 1.00 97.88 92 CYS A N 1
ATOM 724 C CA . CYS A 1 92 ? 4.267 -3.069 -4.467 1.00 97.88 92 CYS A CA 1
ATOM 725 C C . CYS A 1 92 ? 4.994 -2.013 -5.329 1.00 97.88 92 CYS A C 1
ATOM 727 O O . CYS A 1 92 ? 4.729 -1.885 -6.526 1.00 97.88 92 CYS A O 1
ATOM 729 N N . GLN A 1 93 ? 5.961 -1.283 -4.759 1.00 96.88 93 GLN A N 1
ATOM 730 C CA . GLN A 1 93 ? 6.737 -0.265 -5.485 1.00 96.88 93 GLN A CA 1
ATOM 731 C C . GLN A 1 93 ? 7.531 -0.877 -6.651 1.00 96.88 93 GLN A C 1
ATOM 733 O O . GLN A 1 93 ? 7.603 -0.287 -7.728 1.00 96.88 93 GLN A O 1
ATOM 738 N N . PHE A 1 94 ? 8.111 -2.063 -6.450 1.00 98.00 94 PHE A N 1
ATOM 739 C CA . PHE A 1 94 ? 8.953 -2.733 -7.438 1.00 98.00 94 PHE A CA 1
ATOM 740 C C . PHE A 1 94 ? 8.201 -3.122 -8.727 1.00 98.00 94 PHE A C 1
ATOM 742 O O . PHE A 1 94 ? 8.620 -2.672 -9.794 1.00 98.00 94 PHE A O 1
ATOM 749 N N . PRO A 1 95 ? 7.075 -3.868 -8.691 1.00 98.12 95 PRO A N 1
ATOM 750 C CA . PRO A 1 95 ? 6.293 -4.144 -9.899 1.00 98.12 95 PRO A CA 1
ATOM 751 C C . PRO A 1 95 ? 5.678 -2.875 -10.505 1.00 98.12 95 PRO A C 1
ATOM 753 O O . PRO A 1 95 ? 5.575 -2.779 -11.725 1.00 98.12 95 PRO A O 1
ATOM 756 N N . THR A 1 96 ? 5.346 -1.867 -9.687 1.00 98.25 96 THR A N 1
ATOM 757 C CA . THR A 1 96 ? 4.856 -0.570 -10.189 1.00 98.25 96 THR A CA 1
ATOM 758 C C . THR A 1 96 ? 5.897 0.122 -11.073 1.00 98.25 96 THR A C 1
ATOM 760 O O . THR A 1 96 ? 5.575 0.568 -12.174 1.00 98.25 96 THR A O 1
ATOM 763 N N . LEU A 1 97 ? 7.162 0.162 -10.637 1.00 98.44 97 LEU A N 1
ATOM 764 C CA . LEU A 1 97 ? 8.272 0.624 -11.476 1.00 98.44 97 LEU A CA 1
ATOM 765 C C . LEU A 1 97 ? 8.462 -0.285 -12.700 1.00 98.44 97 LEU A C 1
ATOM 767 O O . LEU A 1 97 ? 8.766 0.204 -13.788 1.00 98.44 97 LEU A O 1
ATOM 771 N N . GLY A 1 98 ? 8.241 -1.591 -12.531 1.00 98.44 98 GLY A N 1
ATOM 772 C CA . GLY A 1 98 ? 8.260 -2.585 -13.601 1.00 98.44 98 GLY A CA 1
ATOM 773 C C . GLY A 1 98 ? 7.406 -2.187 -14.805 1.00 98.44 98 GLY A C 1
ATOM 774 O O . GLY A 1 98 ? 7.923 -2.200 -15.917 1.00 98.44 98 GLY A O 1
ATOM 775 N N . PHE A 1 99 ? 6.166 -1.732 -14.598 1.00 98.44 99 PHE A N 1
ATOM 776 C CA . PHE A 1 99 ? 5.293 -1.293 -15.699 1.00 98.44 99 PHE A CA 1
ATOM 777 C C . PHE A 1 99 ? 5.859 -0.105 -16.489 1.00 98.44 99 PHE A C 1
ATOM 779 O O . PHE A 1 99 ? 5.747 -0.052 -17.716 1.00 98.44 99 PHE A O 1
ATOM 786 N N . VAL A 1 100 ? 6.487 0.853 -15.802 1.00 98.62 100 VAL A N 1
ATOM 787 C CA . VAL A 1 100 ? 7.109 2.018 -16.452 1.00 98.62 100 VAL A CA 1
ATOM 788 C C . VAL A 1 100 ? 8.314 1.579 -17.281 1.00 98.62 100 VAL A C 1
ATOM 790 O O . VAL A 1 100 ? 8.445 1.969 -18.441 1.00 98.62 100 VAL A O 1
ATOM 793 N N . VAL A 1 101 ? 9.174 0.734 -16.706 1.00 98.56 101 VAL A N 1
ATOM 794 C CA . VAL A 1 101 ? 10.374 0.214 -17.380 1.00 98.56 101 VAL A CA 1
ATOM 795 C C . VAL A 1 101 ? 10.004 -0.680 -18.564 1.00 98.56 101 VAL A C 1
ATOM 797 O O . VAL A 1 101 ? 10.642 -0.600 -19.612 1.00 98.56 101 VAL A O 1
ATOM 800 N N . GLU A 1 102 ? 8.968 -1.506 -18.428 1.00 98.56 102 GLU A N 1
ATOM 801 C CA . GLU A 1 102 ? 8.438 -2.339 -19.506 1.00 98.56 102 GLU A CA 1
ATOM 802 C C . GLU A 1 102 ? 7.972 -1.478 -20.681 1.00 98.56 102 GLU A C 1
ATOM 804 O O . GLU A 1 102 ? 8.397 -1.701 -21.816 1.00 98.56 102 GLU A O 1
ATOM 809 N N . ARG A 1 103 ? 7.167 -0.439 -20.415 1.00 98.56 103 ARG A N 1
ATOM 810 C CA . ARG A 1 103 ? 6.710 0.479 -21.463 1.00 98.56 103 ARG A CA 1
ATOM 811 C C . ARG A 1 103 ? 7.869 1.217 -22.122 1.00 98.56 103 ARG A C 1
ATOM 813 O O . ARG A 1 103 ? 7.880 1.327 -23.344 1.00 98.56 103 ARG A O 1
ATOM 820 N N . TYR A 1 104 ? 8.826 1.703 -21.334 1.00 98.62 104 TYR A N 1
ATOM 821 C CA . TYR A 1 104 ? 10.021 2.362 -21.855 1.00 98.62 104 TYR A CA 1
ATOM 822 C C . TYR A 1 104 ? 10.759 1.449 -22.844 1.00 98.62 104 TYR A C 1
ATOM 824 O O . TYR A 1 104 ? 11.001 1.835 -23.983 1.00 98.62 104 TYR A O 1
ATOM 832 N N . ARG A 1 105 ? 11.019 0.195 -22.455 1.00 98.56 105 ARG A N 1
ATOM 833 C CA . ARG A 1 105 ? 11.687 -0.788 -23.322 1.00 98.56 105 ARG A CA 1
ATOM 834 C C . ARG A 1 105 ? 10.876 -1.134 -24.568 1.00 98.56 105 ARG A C 1
ATOM 836 O O . ARG A 1 105 ? 11.466 -1.330 -25.622 1.00 98.56 105 ARG A O 1
ATOM 843 N N . ALA A 1 106 ? 9.550 -1.216 -24.463 1.00 98.44 106 ALA A N 1
ATOM 844 C CA . ALA A 1 106 ? 8.690 -1.477 -25.615 1.00 98.44 106 ALA A CA 1
ATOM 845 C C . ALA A 1 106 ? 8.788 -0.365 -26.672 1.00 98.44 106 ALA A C 1
ATOM 847 O O . ALA A 1 106 ? 8.771 -0.662 -27.861 1.00 98.44 106 ALA A O 1
ATOM 848 N N . VAL A 1 107 ? 8.922 0.895 -26.243 1.00 98.31 107 VAL A N 1
ATOM 849 C CA . VAL A 1 107 ? 9.122 2.041 -27.144 1.00 98.31 107 VAL A CA 1
ATOM 850 C C . VAL A 1 107 ? 10.526 2.032 -27.747 1.00 98.31 107 VAL A C 1
ATOM 852 O O . VAL A 1 107 ? 10.652 2.154 -28.959 1.00 98.31 107 VAL A O 1
ATOM 855 N N . GLU A 1 108 ? 11.566 1.840 -26.934 1.00 98.25 108 GLU A N 1
ATOM 856 C CA . GLU A 1 108 ? 12.961 1.803 -27.411 1.00 98.25 108 GLU A CA 1
ATOM 857 C C . GLU A 1 108 ? 13.200 0.690 -28.441 1.00 98.25 108 GLU A C 1
ATOM 859 O O . GLU A 1 108 ? 13.955 0.865 -29.392 1.00 98.25 108 GLU A O 1
ATOM 864 N N . ASN A 1 109 ? 12.537 -0.455 -28.262 1.00 98.12 109 ASN A N 1
ATOM 865 C CA . ASN A 1 109 ? 12.651 -1.608 -29.154 1.00 98.12 109 ASN A CA 1
ATOM 866 C C . ASN A 1 109 ? 11.647 -1.577 -30.318 1.00 98.12 109 ASN A C 1
ATOM 868 O O . ASN A 1 109 ? 11.594 -2.531 -31.097 1.00 98.12 109 ASN A O 1
ATOM 872 N N . PHE A 1 110 ? 10.813 -0.539 -30.429 1.00 98.31 110 PHE A N 1
ATOM 873 C CA . PHE A 1 110 ? 9.825 -0.451 -31.495 1.00 98.31 110 PHE A CA 1
ATOM 874 C C . PHE A 1 110 ? 10.513 -0.182 -32.836 1.00 98.31 110 PHE A C 1
ATOM 876 O O . PHE A 1 110 ? 11.137 0.858 -33.040 1.00 98.31 110 PHE A O 1
ATOM 883 N N . VAL A 1 111 ? 10.353 -1.107 -33.781 1.00 98.12 111 VAL A N 1
ATOM 884 C CA . VAL A 1 111 ? 10.797 -0.924 -35.165 1.00 98.12 111 VAL A CA 1
ATOM 885 C C . VAL A 1 111 ? 9.607 -0.421 -35.973 1.00 98.12 111 VAL A C 1
ATOM 887 O O . VAL A 1 111 ? 8.637 -1.145 -36.173 1.00 98.12 111 VAL A O 1
ATOM 890 N N . ALA A 1 112 ? 9.660 0.838 -36.407 1.00 97.44 112 ALA A N 1
ATOM 891 C CA . ALA A 1 112 ? 8.584 1.432 -37.191 1.00 97.44 112 ALA A CA 1
ATOM 892 C C . ALA A 1 112 ? 8.531 0.836 -38.604 1.00 97.44 112 ALA A C 1
ATOM 894 O O . ALA A 1 112 ? 9.528 0.835 -39.326 1.00 97.44 112 ALA A O 1
ATOM 895 N N . GLU A 1 113 ? 7.344 0.397 -39.015 1.00 98.00 113 GLU A N 1
ATOM 896 C CA . GLU A 1 113 ? 7.096 -0.159 -40.344 1.00 98.00 113 GLU A CA 1
ATOM 897 C C . GLU A 1 113 ? 6.240 0.804 -41.174 1.00 98.00 113 GLU A C 1
ATOM 899 O O . GLU A 1 113 ? 5.219 1.325 -40.713 1.00 98.00 113 GLU A O 1
ATOM 904 N N . ALA A 1 114 ? 6.666 1.066 -42.412 1.00 97.38 114 ALA A N 1
ATOM 905 C CA . ALA A 1 114 ? 5.911 1.909 -43.330 1.00 97.38 114 ALA A CA 1
ATOM 906 C C . ALA A 1 114 ? 4.630 1.193 -43.785 1.00 97.38 114 ALA A C 1
ATOM 908 O O . ALA A 1 114 ? 4.659 0.022 -44.156 1.00 97.38 114 ALA A O 1
ATOM 909 N N . PHE A 1 115 ? 3.509 1.915 -43.806 1.00 97.62 115 PHE A N 1
ATOM 910 C CA . PHE A 1 115 ? 2.230 1.407 -44.299 1.00 97.62 115 PHE A CA 1
ATOM 911 C C . PHE A 1 115 ? 1.474 2.486 -45.080 1.00 97.62 115 PHE A C 1
ATOM 913 O O . PHE A 1 115 ? 1.711 3.685 -44.915 1.00 97.62 115 PHE A O 1
ATOM 920 N N . TRP A 1 116 ? 0.524 2.061 -45.912 1.00 96.88 116 TRP A N 1
ATOM 921 C CA . TRP A 1 116 ? -0.328 2.948 -46.705 1.00 96.88 116 TRP A CA 1
ATOM 922 C C . TRP A 1 116 ? -1.790 2.808 -46.277 1.00 96.88 116 TRP A C 1
ATOM 924 O O . TRP A 1 116 ? -2.237 1.727 -45.899 1.00 96.88 116 TRP A O 1
ATOM 934 N N . LYS A 1 117 ? -2.555 3.904 -46.355 1.00 96.25 117 LYS A N 1
ATOM 935 C CA . LYS A 1 117 ? -4.013 3.900 -46.164 1.00 96.25 117 LYS A CA 1
ATOM 936 C C . LYS A 1 117 ? -4.692 4.859 -47.135 1.00 96.25 117 LYS A C 1
ATOM 938 O O . LYS A 1 117 ? -4.137 5.904 -47.466 1.00 96.25 117 LYS A O 1
ATOM 943 N N . ILE A 1 118 ? -5.914 4.532 -47.543 1.00 96.56 118 ILE A N 1
ATOM 944 C CA . ILE A 1 118 ? -6.751 5.412 -48.365 1.00 96.56 118 ILE A CA 1
ATOM 945 C C . ILE A 1 118 ? -7.455 6.413 -47.435 1.00 96.56 118 ILE A C 1
ATOM 947 O O . ILE A 1 118 ? -8.077 6.010 -46.453 1.00 96.56 118 ILE A O 1
ATOM 951 N N . LYS A 1 119 ? -7.359 7.717 -47.726 1.00 94.88 119 LYS A N 1
ATOM 952 C CA . LYS A 1 119 ? -8.069 8.787 -47.002 1.00 94.88 119 LYS A CA 1
ATOM 953 C C . LYS A 1 119 ? -8.967 9.548 -47.979 1.00 94.88 119 LYS A C 1
ATOM 955 O O . LYS A 1 119 ? -8.455 10.192 -48.887 1.00 94.88 119 LYS A O 1
ATOM 960 N N . VAL A 1 120 ? -10.282 9.488 -47.776 1.00 94.69 120 VAL A N 1
ATOM 961 C CA . VAL A 1 120 ? -11.279 10.219 -48.575 1.00 94.69 120 VAL A CA 1
ATOM 962 C C . VAL A 1 120 ? -11.801 11.392 -47.751 1.00 94.69 120 VAL A C 1
ATOM 964 O O . VAL A 1 120 ? -12.158 11.210 -46.590 1.00 94.69 120 VAL A O 1
ATOM 967 N N . ASN A 1 121 ? -11.838 12.586 -48.340 1.00 91.19 121 ASN A N 1
ATOM 968 C CA . ASN A 1 121 ? -12.455 13.772 -47.747 1.00 91.19 121 ASN A CA 1
ATOM 969 C C . ASN A 1 121 ? -13.618 14.207 -48.654 1.00 91.19 121 ASN A C 1
ATOM 971 O O . ASN A 1 121 ? -13.483 14.136 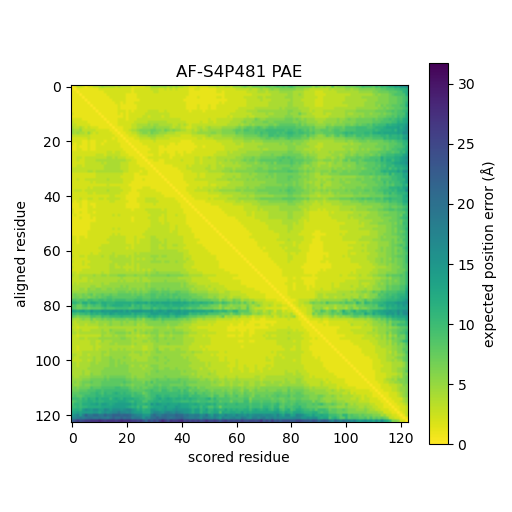-49.874 1.00 91.19 121 ASN A O 1
ATOM 975 N N . HIS A 1 122 ? -14.729 14.661 -48.075 1.00 85.75 122 HIS A N 1
ATOM 976 C CA . HIS A 1 122 ? -15.873 15.225 -48.797 1.00 85.75 122 HIS A CA 1
ATOM 977 C C . HIS A 1 122 ? -16.084 16.666 -48.321 1.00 85.75 122 HIS A C 1
ATOM 979 O O . HIS A 1 122 ? -16.083 16.904 -47.113 1.00 85.75 122 HI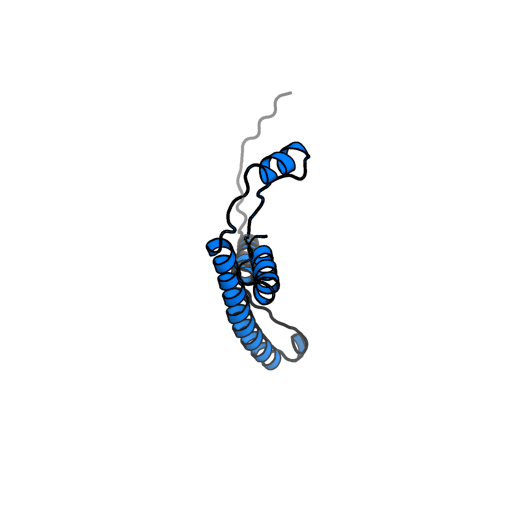S A O 1
ATOM 985 N N . THR A 1 123 ? -16.211 17.603 -49.260 1.00 70.12 123 THR A N 1
ATOM 986 C CA . THR A 1 123 ? -16.531 19.024 -49.027 1.00 70.12 123 THR A CA 1
ATOM 987 C C . THR A 1 123 ? -18.024 19.276 -49.052 1.00 70.12 123 THR A C 1
ATOM 989 O O . THR A 1 123 ? -18.696 18.629 -49.885 1.00 70.12 123 THR A O 1
#

Sequence (123 aa):
GENIGFEIIEVCTAVKSNLRIYRAKFSEITAVSVRRALHNLEQPNKNISDAVDVRQELDLRIGAAFTRFQTLRLQKVFPTKLAESLVSYGSCQFPTLGFVVERYRAVENFVAEAFWKIKVNHT

Secondary structure (DSSP, 8-state):
-HHHHHHHHHHHHHH-TT----B---SS--HHHHHHHHHS-B---HHHHHHHHHHHHHHHHHHHHHHHHHHHHHHHHSHHHHTT------TTHHHHHHHHHHHHHHHHT--------------